Protein AF-A0A4P8GDU4-F1 (afdb_monomer)

pLDDT: mean 89.86, std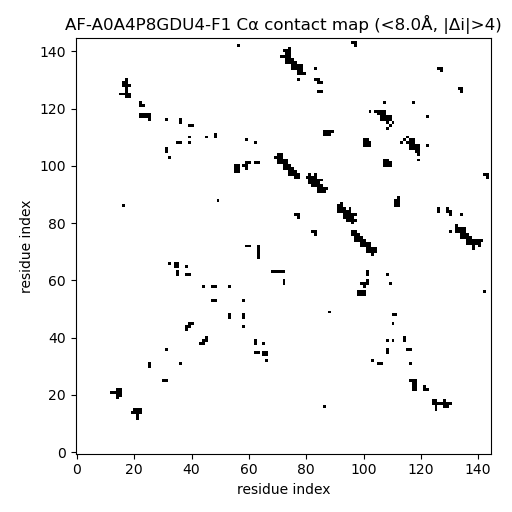 15.65, range [34.12, 98.62]

Solvent-accessible surface area (backbone atoms only — not comparable to full-atom values): 8447 Å² total; per-residue (Å²): 134,84,80,79,77,77,79,75,77,78,69,84,72,72,52,52,72,43,46,97,52,50,74,66,76,76,48,84,94,62,62,77,64,58,54,34,54,55,42,55,72,29,71,70,44,47,53,42,62,74,32,89,88,50,54,49,58,56,55,19,52,52,41,30,53,50,45,72,64,51,57,46,57,36,28,39,31,32,71,50,86,42,58,24,44,46,61,42,78,92,37,80,44,67,55,31,64,60,51,34,34,19,28,71,82,57,35,32,55,43,68,42,68,34,95,58,64,33,44,37,71,52,51,53,44,26,50,43,46,51,26,80,89,39,65,48,77,40,70,79,72,75,75,92,128

Nearest PDB structures (foldseek):
  2w27-assembly1_A  TM=3.637E-01  e=8.210E-01  Bacillus subtilis
  6p8v-assembly1_H  TM=1.875E-01  e=5.560E-01  Escherichia coli

Mean predicted align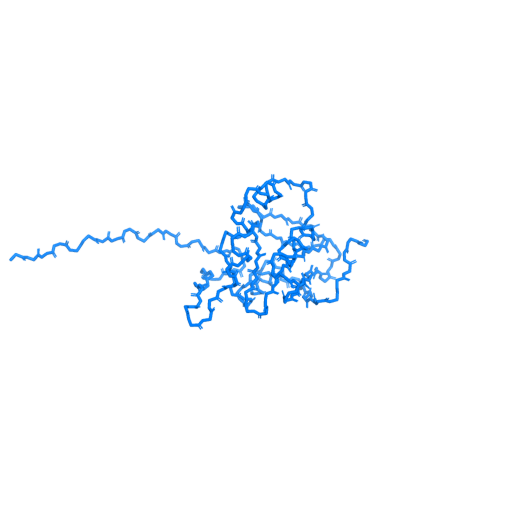ed error: 6.08 Å

Secondary structure (DSSP, 8-state):
----------------TT-SSPPPPPPTTS---HHHHHHHHSHHHHHHHT-TTS-HHHHHHHHHHHTTT-SEEEEEEESSTT-EEEEETTEEEEEES-EEEEE-SSEEE-TTT-SSPEEHHHHHHHHHHH-TT-EEEESS-----

Radius of gyration: 16.72 Å; Cα contacts (8 Å, |Δi|>4): 238; chains: 1; bounding box: 55×40×40 Å

Foldseek 3Di:
DDDDDDDDDPDPADAFALGPDHFDDADPVDHDDPLLLVVLVDPVVVVLLPDPPRALVVSQVVSCVSVVVAFAKKKKAAPDAQAFWDQFQNDIDGRHRMHIFTDNPQWTDRSRRDSDTGGPVVVVSSRCSRHVSDMDMGRPDDPDD

Organism: Pseudomonas aeruginosa (NCBI:txid287)

Sequence (145 aa):
AKGTATAGKVADEFIPPGMERPFRPVNPEFPPNKAVVDAMESPRIKGMTACDGTDCSEIASKLLAAAGGKGKVIEVRPTQRSNLNLYENGNEVPGQAYHQVYTDGRYVYDPRLSSQPIPKGDWEQHIKGMNPDGVTISDKLQGLR

Structure (mmCIF, N/CA/C/O backbone):
data_AF-A0A4P8GDU4-F1
#
_entry.id   AF-A0A4P8GDU4-F1
#
loop_
_atom_site.group_PDB
_atom_site.id
_atom_site.type_symbol
_atom_site.label_atom_id
_atom_site.label_alt_id
_atom_site.label_comp_id
_atom_site.label_asym_id
_atom_site.label_entity_id
_atom_site.label_seq_id
_atom_site.pdbx_PDB_ins_code
_atom_site.Cartn_x
_atom_site.Cartn_y
_atom_site.Cartn_z
_atom_site.occupancy
_atom_site.B_iso_or_equiv
_atom_site.auth_seq_id
_atom_site.auth_comp_id
_atom_site.auth_asym_id
_atom_site.auth_atom_id
_atom_site.pdbx_PDB_model_num
ATOM 1 N N . ALA A 1 1 ? -39.183 25.406 -22.798 1.00 40.78 1 ALA A N 1
ATOM 2 C CA . ALA A 1 1 ? -37.751 25.760 -22.780 1.00 40.78 1 ALA A CA 1
ATOM 3 C C . ALA A 1 1 ? -36.974 24.548 -22.287 1.00 40.78 1 ALA A C 1
ATOM 5 O O . ALA A 1 1 ? -37.309 24.022 -21.233 1.00 40.78 1 ALA A O 1
ATOM 6 N N . LYS A 1 2 ? -36.045 24.030 -23.098 1.00 36.16 2 LYS A N 1
ATOM 7 C CA . LYS A 1 2 ? -35.218 22.870 -22.746 1.00 36.16 2 LYS A CA 1
ATOM 8 C C . LYS A 1 2 ? -34.181 23.312 -21.712 1.00 36.16 2 LYS A C 1
ATOM 10 O O . LYS A 1 2 ? -33.435 24.248 -21.978 1.00 36.16 2 LYS A O 1
ATOM 15 N N . GLY A 1 3 ? -34.174 22.656 -20.554 1.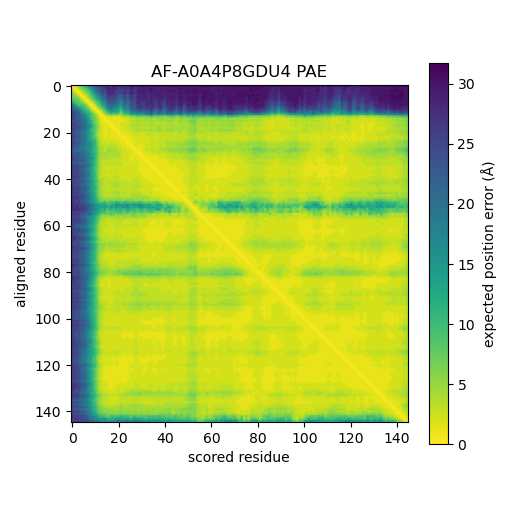00 34.12 3 GLY A N 1
ATOM 16 C CA . GLY A 1 3 ? -33.124 22.807 -19.555 1.00 34.12 3 GLY A CA 1
ATOM 17 C C . GLY A 1 3 ? -31.808 22.308 -20.136 1.00 34.12 3 GLY A C 1
ATOM 18 O O . GLY A 1 3 ? -31.697 21.155 -20.548 1.00 34.12 3 GLY A O 1
ATOM 19 N N . THR A 1 4 ? -30.836 23.203 -20.225 1.00 37.84 4 THR A N 1
ATOM 20 C CA . THR A 1 4 ? -29.458 22.881 -20.571 1.00 37.84 4 THR A CA 1
ATOM 21 C C . THR A 1 4 ? -28.849 22.106 -19.411 1.00 37.84 4 THR A C 1
ATOM 23 O O . THR A 1 4 ? -28.551 22.680 -18.365 1.00 37.84 4 THR A O 1
ATOM 26 N N . ALA A 1 5 ? -28.690 20.797 -19.595 1.00 39.38 5 ALA A N 1
ATOM 27 C CA . ALA A 1 5 ? -27.801 19.997 -18.774 1.00 39.38 5 ALA A CA 1
ATOM 28 C C . ALA A 1 5 ? -26.375 20.509 -19.005 1.00 39.38 5 ALA A C 1
ATOM 30 O O . ALA A 1 5 ? -25.853 20.456 -20.120 1.00 39.38 5 ALA A O 1
ATOM 31 N N . THR A 1 6 ? -25.761 21.053 -17.961 1.00 40.75 6 THR A N 1
ATOM 32 C CA . THR A 1 6 ? -24.324 21.290 -17.923 1.00 40.75 6 THR A CA 1
ATOM 33 C C . THR A 1 6 ? -23.635 19.934 -17.988 1.00 40.75 6 THR A C 1
ATOM 35 O O . THR A 1 6 ? -23.734 19.124 -17.069 1.00 40.75 6 THR A O 1
ATOM 38 N N . ALA A 1 7 ? -22.963 19.679 -19.109 1.00 42.75 7 ALA A N 1
ATOM 39 C CA . ALA A 1 7 ? -22.027 18.580 -19.248 1.00 42.75 7 ALA A CA 1
ATOM 40 C C . ALA A 1 7 ? -20.946 18.747 -18.171 1.00 42.75 7 ALA A C 1
ATOM 42 O O . ALA A 1 7 ? -20.103 19.643 -18.247 1.00 42.75 7 ALA A O 1
ATOM 43 N N . GLY A 1 8 ? -21.027 17.917 -17.131 1.00 37.09 8 GLY A N 1
ATOM 44 C CA . GLY A 1 8 ? -19.960 17.763 -16.159 1.00 37.09 8 GLY A CA 1
ATOM 45 C C . GLY A 1 8 ? -18.712 17.312 -16.902 1.00 37.09 8 GLY A C 1
ATOM 46 O O . GLY A 1 8 ? -18.710 16.277 -17.562 1.00 37.09 8 GLY A O 1
ATOM 47 N N . LYS A 1 9 ? -17.677 18.142 -16.836 1.00 37.16 9 LYS A N 1
ATOM 48 C CA . LYS A 1 9 ? -16.330 17.862 -17.317 1.00 37.16 9 LYS A CA 1
ATOM 49 C C . LYS A 1 9 ? -15.877 16.557 -16.650 1.00 37.16 9 LYS A C 1
ATOM 51 O O . LYS A 1 9 ? -15.655 16.550 -15.442 1.00 37.16 9 LYS A O 1
ATOM 56 N N . VAL A 1 10 ? -15.824 15.458 -17.402 1.00 43.59 10 VAL A N 1
ATOM 57 C CA . VAL A 1 10 ? -15.214 14.207 -16.937 1.00 43.59 10 VAL A CA 1
ATOM 58 C C . 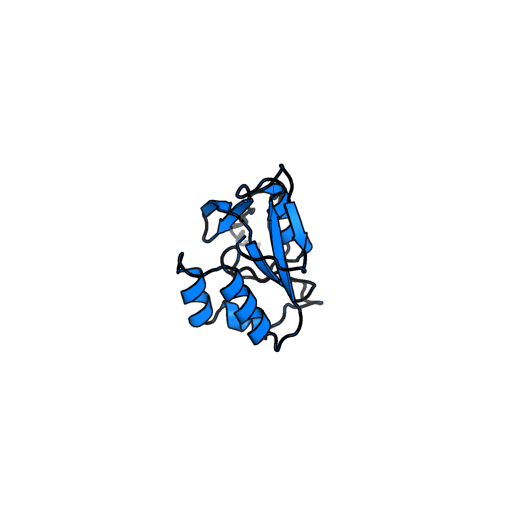VAL A 1 10 ? -13.748 14.559 -16.710 1.00 43.59 10 VAL A C 1
ATOM 60 O O . VAL A 1 10 ? -13.030 14.845 -17.664 1.00 43.59 10 VAL A O 1
ATOM 63 N N . ALA A 1 11 ? -13.344 14.717 -15.451 1.00 49.00 11 ALA A N 1
ATOM 64 C CA . ALA A 1 11 ? -11.931 14.779 -15.121 1.00 49.00 11 ALA A CA 1
ATOM 65 C C . ALA A 1 11 ? -11.331 13.454 -15.591 1.00 49.00 11 ALA A C 1
ATOM 67 O O . ALA A 1 11 ? -11.925 12.416 -15.303 1.00 49.00 11 ALA A O 1
ATOM 68 N N . ASP A 1 12 ? -10.229 13.498 -16.342 1.00 53.78 12 ASP A N 1
ATOM 69 C CA . ASP A 1 12 ? -9.512 12.291 -16.747 1.00 53.78 12 ASP A CA 1
ATOM 70 C C . ASP A 1 12 ? -9.283 11.434 -15.497 1.00 53.78 12 ASP A C 1
ATOM 72 O O . ASP A 1 12 ? -8.594 11.836 -14.556 1.00 53.78 12 ASP A O 1
ATOM 76 N N . GLU A 1 13 ? -9.981 10.304 -15.436 1.00 77.00 13 GLU A N 1
ATOM 77 C CA . GLU A 1 13 ? -9.979 9.432 -14.273 1.00 77.00 13 GLU A CA 1
ATOM 78 C C . GLU A 1 13 ? -8.589 8.794 -14.206 1.00 77.00 13 GLU A C 1
ATOM 80 O O . GLU A 1 13 ? -8.170 8.118 -15.145 1.00 77.00 13 GLU A O 1
ATOM 85 N N . PHE A 1 14 ? -7.829 9.073 -13.143 1.00 86.25 14 PHE A N 1
ATOM 86 C CA . PHE A 1 14 ? -6.465 8.566 -13.003 1.00 86.25 14 PHE A CA 1
ATOM 87 C C . PHE A 1 14 ? -6.462 7.034 -13.083 1.00 86.25 14 PHE A C 1
ATOM 89 O O . PHE A 1 14 ? -7.088 6.357 -12.264 1.00 86.25 14 PHE A O 1
ATOM 96 N N . ILE A 1 15 ? -5.740 6.495 -14.067 1.00 93.06 15 ILE A N 1
ATOM 97 C CA . ILE A 1 15 ? -5.495 5.061 -14.214 1.00 93.06 15 ILE A CA 1
ATOM 98 C C . ILE A 1 15 ? -4.125 4.769 -13.590 1.00 93.06 15 ILE A C 1
ATOM 100 O O . ILE A 1 15 ? -3.115 5.227 -14.127 1.00 93.06 15 ILE A O 1
ATOM 104 N N . PRO A 1 16 ? -4.063 4.031 -12.467 1.00 92.88 16 PRO A N 1
ATOM 105 C CA . PRO A 1 16 ? -2.796 3.671 -11.841 1.00 92.88 16 PRO A CA 1
ATOM 106 C C . PRO A 1 16 ? -1.910 2.856 -12.797 1.00 92.88 16 PRO A C 1
ATOM 108 O O . PRO A 1 16 ? -2.441 2.039 -13.555 1.00 92.88 16 PRO A O 1
ATOM 111 N N . PRO A 1 17 ? -0.573 2.996 -12.745 1.00 94.44 17 PRO A N 1
ATOM 112 C CA . PRO A 1 17 ? 0.326 2.158 -13.537 1.00 94.44 17 PRO A CA 1
ATOM 113 C C . PRO A 1 17 ? 0.042 0.663 -13.349 1.00 94.44 17 PRO A C 1
ATOM 115 O O . PRO A 1 17 ? -0.335 0.225 -12.266 1.00 94.44 17 PRO A O 1
ATOM 118 N N . GLY A 1 18 ? 0.184 -0.143 -14.401 1.00 93.75 18 GLY A N 1
ATOM 119 C CA . GLY A 1 18 ? -0.146 -1.573 -14.334 1.00 93.75 18 GLY A CA 1
ATOM 120 C C . GLY A 1 18 ? -1.649 -1.893 -14.302 1.00 93.75 18 GLY A C 1
ATOM 121 O O . GLY A 1 18 ? -2.012 -3.052 -14.108 1.00 93.75 18 GLY A O 1
ATOM 122 N N . MET A 1 19 ? -2.525 -0.903 -14.504 1.00 95.81 19 MET A N 1
ATOM 123 C CA . MET A 1 19 ? -3.974 -1.084 -14.637 1.00 95.81 19 MET A CA 1
ATOM 124 C C . MET A 1 19 ? -4.472 -0.615 -16.009 1.00 95.81 19 MET A C 1
ATOM 126 O O . MET A 1 19 ? -3.903 0.281 -16.621 1.00 95.81 19 MET A O 1
ATOM 130 N N . GLU A 1 20 ? -5.586 -1.189 -16.470 1.00 95.56 20 GLU A N 1
ATOM 131 C CA . GLU A 1 20 ? -6.298 -0.754 -17.689 1.00 95.56 20 GLU A CA 1
ATOM 132 C C . GLU A 1 20 ? -7.469 0.195 -17.386 1.00 95.56 20 GLU A C 1
ATOM 134 O O . GLU A 1 20 ? -8.068 0.783 -18.283 1.00 95.56 20 GLU A O 1
ATOM 139 N N . ARG A 1 21 ? -7.828 0.313 -16.105 1.00 95.19 21 ARG A N 1
ATOM 140 C CA . ARG A 1 21 ? -8.929 1.133 -15.600 1.00 95.19 21 ARG A CA 1
ATOM 141 C C . ARG A 1 21 ? -8.575 1.708 -14.225 1.00 95.19 21 ARG A C 1
ATOM 143 O O . ARG A 1 21 ? -7.713 1.147 -13.543 1.00 95.19 21 ARG A O 1
ATOM 150 N N . PRO A 1 22 ? -9.277 2.751 -13.770 1.00 95.50 22 PRO A N 1
ATOM 151 C CA . PRO A 1 22 ? -9.150 3.259 -12.410 1.00 95.50 22 PRO A CA 1
ATOM 152 C C . PRO A 1 22 ? -9.465 2.186 -11.361 1.00 95.50 22 PRO A C 1
ATOM 154 O O . PRO A 1 22 ? -10.142 1.180 -11.634 1.00 95.50 22 PRO A O 1
ATOM 157 N N . PHE A 1 23 ? -8.987 2.407 -10.135 1.00 95.50 23 PHE A N 1
ATOM 158 C CA . PHE A 1 23 ? -9.420 1.613 -8.990 1.00 95.50 23 PHE A CA 1
ATOM 159 C C . PHE A 1 23 ? -10.934 1.722 -8.822 1.00 95.50 23 PHE A C 1
ATOM 161 O O . PHE A 1 23 ? -11.507 2.804 -8.929 1.00 95.50 23 PHE A O 1
ATOM 168 N N . ARG A 1 24 ? -11.591 0.594 -8.539 1.00 95.56 24 ARG A N 1
ATOM 169 C CA . ARG A 1 24 ? -13.018 0.600 -8.217 1.00 95.56 24 ARG A CA 1
ATOM 170 C C . ARG A 1 24 ? -13.256 1.507 -7.007 1.00 95.56 24 ARG A C 1
ATOM 172 O O . ARG A 1 24 ? -12.472 1.450 -6.054 1.00 95.56 24 ARG A O 1
ATOM 179 N N . PRO A 1 25 ? -14.359 2.275 -7.000 1.00 93.12 25 PRO A N 1
ATOM 180 C CA . PRO A 1 25 ? -14.745 3.029 -5.821 1.00 93.12 25 PRO A CA 1
ATOM 181 C C . PRO A 1 25 ? -15.028 2.082 -4.648 1.00 93.12 25 PRO A C 1
ATOM 183 O O . PRO A 1 25 ? -15.313 0.892 -4.828 1.00 93.12 25 PRO A O 1
ATOM 186 N N . VAL A 1 26 ? -14.981 2.624 -3.432 1.00 93.00 26 VAL A N 1
ATOM 187 C CA . VAL A 1 26 ? -15.387 1.891 -2.227 1.00 93.00 26 VAL A CA 1
ATOM 188 C C . VAL A 1 26 ? -16.831 1.401 -2.352 1.00 93.00 26 VAL A C 1
ATOM 190 O O . VAL A 1 26 ? -17.697 2.111 -2.862 1.00 93.00 26 VAL A O 1
ATOM 193 N N . ASN A 1 27 ? -17.104 0.184 -1.881 1.00 92.38 27 ASN A N 1
ATOM 194 C CA . ASN A 1 27 ? -18.452 -0.375 -1.890 1.00 92.38 27 ASN A CA 1
ATOM 195 C C . ASN A 1 27 ? -19.251 0.165 -0.684 1.00 92.38 27 ASN A C 1
ATOM 197 O O . ASN A 1 27 ? -18.870 -0.133 0.451 1.00 92.38 27 ASN A O 1
ATOM 201 N N . PRO A 1 28 ? -20.365 0.898 -0.883 1.00 90.56 28 PRO A N 1
ATOM 202 C CA . PRO A 1 28 ? -21.172 1.428 0.219 1.00 90.56 28 PRO A CA 1
ATOM 203 C C . PRO A 1 28 ? -21.783 0.356 1.134 1.00 90.56 28 PRO A C 1
ATOM 205 O O . PRO A 1 28 ? -21.972 0.612 2.320 1.00 90.56 28 PRO A O 1
ATOM 208 N N . GLU A 1 29 ? -22.068 -0.842 0.616 1.00 94.38 29 GLU A N 1
ATOM 209 C CA . GLU A 1 29 ? -22.605 -1.967 1.402 1.00 94.38 29 GLU A CA 1
ATOM 210 C C . GLU A 1 29 ? -21.532 -2.641 2.269 1.00 94.38 29 GLU A C 1
ATOM 212 O O . GLU A 1 29 ? -21.833 -3.301 3.263 1.00 94.38 29 GLU A O 1
ATOM 217 N N . PHE A 1 30 ? -20.261 -2.450 1.911 1.00 93.19 30 PHE A N 1
ATOM 218 C CA . PHE A 1 30 ? -19.106 -2.957 2.644 1.00 93.19 30 PHE A CA 1
ATOM 219 C C . PHE A 1 30 ? -18.102 -1.819 2.836 1.00 93.19 30 PHE A C 1
ATOM 221 O O . PHE A 1 30 ? -17.050 -1.818 2.186 1.00 93.19 30 PHE A O 1
ATOM 228 N N . PRO A 1 31 ? -18.423 -0.832 3.691 1.00 95.12 31 PRO A N 1
ATOM 229 C CA . PRO A 1 31 ? -17.611 0.365 3.828 1.00 95.12 31 PRO A CA 1
ATOM 230 C C . PRO A 1 31 ? -16.228 0.041 4.418 1.00 95.12 31 PRO A C 1
ATOM 232 O O . PRO A 1 31 ? -16.083 -0.936 5.164 1.00 95.12 31 PRO A O 1
ATOM 235 N N . PRO A 1 32 ? -15.204 0.859 4.113 1.00 96.38 32 PRO A N 1
ATOM 236 C CA . PRO A 1 32 ? -13.888 0.722 4.720 1.00 96.38 32 PRO A CA 1
ATOM 237 C C . PRO A 1 32 ? -13.927 1.000 6.229 1.00 96.38 32 PRO A C 1
ATOM 239 O O . PRO A 1 32 ? -14.824 1.666 6.754 1.00 96.38 32 PRO A O 1
ATOM 242 N N . ASN A 1 33 ? -12.913 0.517 6.942 1.00 96.94 33 ASN A N 1
ATOM 243 C CA . ASN A 1 33 ? -12.723 0.780 8.359 1.00 96.94 33 ASN A CA 1
ATOM 244 C C . ASN A 1 33 ? -12.464 2.274 8.599 1.00 96.94 33 ASN A C 1
ATOM 246 O O . ASN A 1 33 ? -11.365 2.780 8.362 1.00 96.94 33 ASN A O 1
ATOM 250 N N . LYS A 1 34 ? -13.477 2.962 9.134 1.00 96.69 34 LYS A N 1
ATOM 251 C CA . LYS A 1 34 ? -13.438 4.403 9.391 1.00 96.69 34 LYS A CA 1
ATOM 252 C C . LYS A 1 34 ? -12.252 4.842 10.253 1.00 96.69 34 LYS A C 1
ATOM 254 O O . LYS A 1 34 ? -11.642 5.853 9.936 1.00 96.69 34 LYS A O 1
ATOM 259 N N . ALA A 1 35 ? -11.889 4.091 11.293 1.00 97.62 35 ALA A N 1
ATOM 260 C CA . ALA A 1 35 ? -10.770 4.469 12.160 1.00 97.62 35 ALA A CA 1
ATOM 261 C C . ALA A 1 35 ? -9.432 4.495 11.400 1.00 97.62 35 ALA A C 1
ATOM 263 O O . ALA A 1 35 ? -8.569 5.321 11.680 1.00 97.62 35 ALA A O 1
ATOM 264 N N . VAL A 1 36 ? -9.275 3.614 10.408 1.00 97.62 36 VAL A N 1
ATOM 265 C CA . VAL A 1 36 ? -8.074 3.553 9.567 1.00 97.62 36 VAL A CA 1
ATOM 266 C C . VAL A 1 36 ? -8.083 4.667 8.524 1.00 97.62 36 VAL A C 1
ATOM 268 O O . VAL A 1 36 ? -7.051 5.296 8.311 1.00 97.62 36 VAL A O 1
ATOM 271 N N . VAL A 1 37 ? -9.244 4.961 7.929 1.00 97.50 37 VAL A N 1
ATOM 272 C CA . VAL A 1 37 ? -9.413 6.117 7.030 1.00 97.50 37 VAL A CA 1
ATOM 273 C C . VAL A 1 37 ? -9.081 7.420 7.760 1.00 97.50 37 VAL A C 1
ATOM 275 O O . VAL A 1 37 ? -8.263 8.203 7.288 1.00 97.50 37 VAL A O 1
ATOM 278 N N . ASP A 1 38 ? -9.639 7.619 8.954 1.00 97.62 38 ASP A N 1
ATOM 279 C CA . ASP A 1 38 ? -9.362 8.799 9.778 1.00 97.62 38 ASP A CA 1
ATOM 280 C C . ASP A 1 38 ? -7.868 8.874 10.158 1.00 97.62 38 ASP A C 1
ATOM 282 O O . ASP A 1 38 ? -7.283 9.957 10.206 1.00 97.62 38 ASP A O 1
ATOM 286 N N . ALA A 1 39 ? -7.218 7.725 10.382 1.00 97.31 39 ALA A N 1
ATOM 287 C CA . ALA A 1 39 ? -5.783 7.668 10.635 1.00 97.31 39 ALA A CA 1
ATOM 288 C C . ALA A 1 39 ? -4.949 8.064 9.408 1.00 97.31 39 ALA A C 1
ATOM 290 O O . ALA A 1 39 ? -4.011 8.843 9.580 1.00 97.31 39 ALA A O 1
ATOM 291 N N . MET A 1 40 ? -5.281 7.595 8.198 1.00 96.75 40 MET A N 1
ATOM 292 C CA . MET A 1 40 ? -4.616 8.019 6.950 1.00 96.75 40 MET A CA 1
ATOM 293 C C . MET A 1 40 ? -4.690 9.535 6.757 1.00 96.75 40 MET A C 1
ATOM 295 O O . MET A 1 40 ? -3.709 10.162 6.362 1.00 96.75 40 MET A O 1
ATOM 299 N N . GLU A 1 41 ? -5.825 10.134 7.116 1.00 95.75 41 GLU A N 1
ATOM 300 C CA . GLU A 1 41 ? -6.038 11.576 7.004 1.00 95.75 41 GLU A CA 1
ATOM 301 C C . GLU A 1 41 ? -5.359 12.397 8.109 1.00 95.75 41 GLU A C 1
ATOM 303 O O . GLU A 1 41 ? -5.224 13.621 7.979 1.00 95.75 41 GLU A O 1
ATOM 308 N N . SER A 1 42 ? -4.910 11.742 9.184 1.00 96.38 42 SER A N 1
ATOM 309 C CA . SER A 1 42 ? -4.289 12.410 10.323 1.00 96.38 42 SER A CA 1
ATOM 310 C C . SER A 1 42 ? -2.970 13.097 9.935 1.00 96.38 42 SER A C 1
ATOM 312 O O . SER A 1 42 ? -2.189 12.548 9.150 1.00 96.38 42 SER A O 1
ATOM 314 N N . PRO A 1 43 ? -2.634 14.250 10.551 1.00 95.19 43 PRO A N 1
ATOM 315 C CA . PRO A 1 43 ? -1.352 14.923 10.317 1.00 95.19 43 PRO A CA 1
ATOM 316 C C . PRO A 1 43 ? -0.145 14.014 10.561 1.00 95.19 43 PRO A C 1
ATOM 318 O O . PRO A 1 43 ? 0.888 14.148 9.912 1.00 95.19 43 PRO A O 1
ATOM 321 N N . ARG A 1 44 ? -0.289 13.057 11.484 1.00 94.00 44 ARG A N 1
ATOM 322 C CA . ARG A 1 44 ? 0.756 12.101 11.829 1.00 94.00 44 ARG A CA 1
ATOM 323 C C . ARG A 1 44 ? 1.072 11.154 10.671 1.00 94.00 44 ARG A C 1
ATOM 325 O O . ARG A 1 44 ? 2.243 10.995 10.351 1.00 94.00 44 ARG A O 1
ATOM 332 N N . ILE A 1 45 ? 0.063 10.535 10.051 1.00 94.69 45 ILE A N 1
ATOM 333 C CA . ILE A 1 45 ? 0.296 9.639 8.906 1.00 94.69 45 ILE A CA 1
ATOM 334 C C . ILE A 1 45 ? 0.680 10.440 7.661 1.00 94.69 45 ILE A C 1
ATOM 336 O O . ILE A 1 45 ? 1.621 10.051 6.982 1.00 94.69 45 ILE A O 1
ATOM 340 N N . LYS A 1 46 ? 0.067 11.605 7.421 1.00 93.81 46 LYS A N 1
ATOM 341 C CA . LYS A 1 46 ? 0.467 12.491 6.312 1.00 93.81 46 LYS A CA 1
ATOM 342 C C . LYS A 1 46 ? 1.921 12.965 6.410 1.00 93.81 46 LYS A C 1
ATOM 344 O O . LYS A 1 46 ? 2.619 13.052 5.406 1.00 93.81 46 LYS A O 1
ATOM 349 N N . GLY A 1 47 ? 2.404 13.246 7.622 1.00 91.88 47 GLY A N 1
ATOM 350 C CA . GLY A 1 47 ? 3.815 13.570 7.849 1.00 91.88 47 GLY A CA 1
ATOM 351 C C . GLY A 1 47 ? 4.747 12.390 7.551 1.00 91.88 47 GLY A C 1
ATOM 352 O O . GLY A 1 47 ? 5.824 12.583 6.999 1.00 91.88 47 GLY A O 1
ATOM 353 N N . MET A 1 48 ? 4.313 11.166 7.867 1.00 91.62 48 MET A N 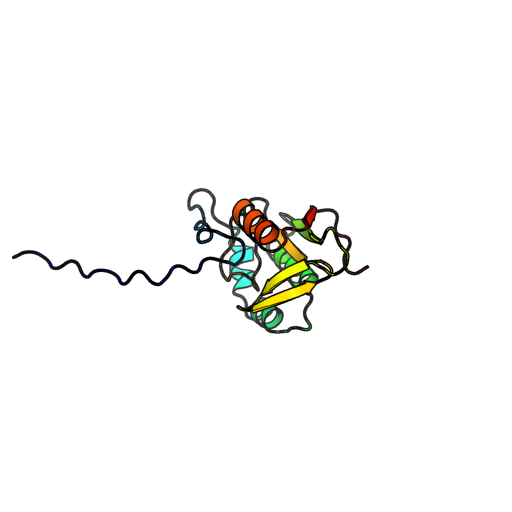1
ATOM 354 C CA . MET A 1 48 ? 5.046 9.932 7.561 1.00 91.62 48 MET A CA 1
ATOM 355 C C . MET A 1 48 ? 5.084 9.634 6.053 1.00 91.62 48 MET A C 1
ATOM 357 O O . MET A 1 48 ? 6.116 9.226 5.529 1.00 91.62 48 MET A O 1
ATOM 361 N N . THR A 1 49 ? 3.986 9.860 5.330 1.00 89.69 49 THR A N 1
ATOM 362 C CA . THR A 1 49 ? 3.913 9.592 3.882 1.00 89.69 49 THR A CA 1
ATOM 363 C C . THR A 1 49 ? 4.763 10.555 3.064 1.00 89.69 49 THR A C 1
ATOM 365 O O . THR A 1 49 ? 5.286 10.148 2.032 1.00 89.69 49 THR A O 1
ATOM 368 N N . ALA A 1 50 ? 4.924 11.793 3.541 1.00 85.56 50 ALA A N 1
ATOM 369 C CA . ALA A 1 50 ? 5.775 12.817 2.935 1.00 85.56 50 ALA A CA 1
ATOM 370 C C . ALA A 1 50 ? 7.271 12.667 3.274 1.00 85.56 50 ALA A C 1
ATOM 372 O O . ALA A 1 50 ? 8.096 13.386 2.718 1.00 85.56 50 ALA A O 1
ATOM 373 N N . CYS A 1 51 ? 7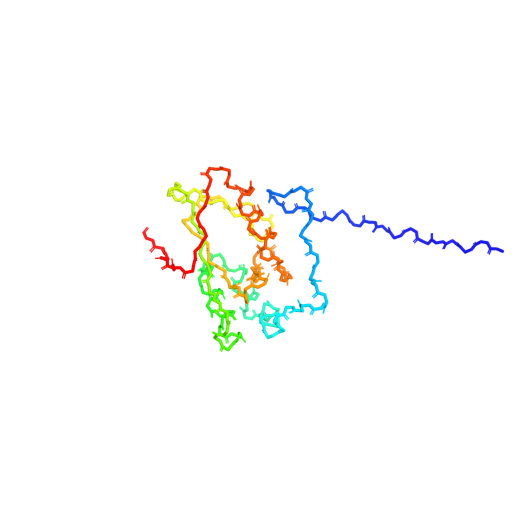.627 11.783 4.210 1.00 79.31 51 CYS A N 1
ATOM 374 C CA . CYS A 1 51 ? 9.006 11.548 4.618 1.00 79.31 51 CYS A CA 1
ATOM 375 C C . CYS A 1 51 ? 9.553 10.288 3.939 1.00 79.31 51 CYS A C 1
ATOM 377 O O . CYS A 1 51 ? 9.162 9.174 4.300 1.00 79.31 51 CYS A O 1
ATOM 379 N N . ASP A 1 52 ? 10.512 10.457 3.026 1.00 71.75 52 ASP A N 1
ATOM 380 C CA . ASP A 1 52 ? 11.181 9.345 2.330 1.00 71.75 52 ASP A CA 1
ATOM 381 C C . ASP A 1 52 ? 11.934 8.413 3.295 1.00 71.75 52 ASP A C 1
ATOM 383 O O . ASP A 1 52 ? 12.122 7.233 3.017 1.00 71.75 52 ASP A O 1
ATOM 387 N N . GLY A 1 53 ? 12.332 8.924 4.467 1.00 71.94 53 GLY A N 1
ATOM 388 C CA . GLY A 1 53 ? 12.985 8.137 5.516 1.00 71.94 53 GLY A CA 1
ATOM 389 C C . GLY A 1 53 ? 12.037 7.263 6.342 1.00 71.94 53 GLY A C 1
ATOM 390 O O . GLY A 1 53 ? 12.508 6.480 7.162 1.00 71.94 53 GLY A O 1
ATOM 391 N N . THR A 1 54 ? 10.716 7.398 6.175 1.00 77.88 54 THR A N 1
ATOM 392 C CA . THR A 1 54 ? 9.755 6.534 6.873 1.00 77.88 54 THR A CA 1
ATOM 393 C C . THR A 1 54 ? 9.568 5.230 6.108 1.00 77.88 54 THR A C 1
ATOM 395 O O . THR A 1 54 ? 9.253 5.243 4.919 1.00 77.88 54 THR A O 1
ATOM 398 N N . ASP A 1 55 ? 9.700 4.096 6.788 1.00 84.19 55 ASP A N 1
ATOM 399 C CA . ASP A 1 55 ? 9.456 2.797 6.163 1.00 84.19 55 ASP A CA 1
ATOM 400 C C . ASP A 1 55 ? 7.945 2.525 6.017 1.00 84.19 55 ASP A C 1
ATOM 402 O O . ASP A 1 55 ? 7.136 2.829 6.902 1.00 84.19 55 ASP A O 1
ATOM 406 N N . CYS A 1 56 ? 7.561 1.901 4.904 1.00 88.31 56 CYS A N 1
ATOM 407 C CA . CYS A 1 56 ? 6.211 1.401 4.651 1.00 88.31 56 CYS A CA 1
ATOM 408 C C . CYS A 1 56 ? 5.705 0.503 5.798 1.00 88.31 56 CYS A C 1
ATOM 410 O O . CYS A 1 56 ? 4.540 0.591 6.199 1.00 88.31 56 CYS A O 1
ATOM 412 N N . SER A 1 57 ? 6.607 -0.278 6.407 1.00 89.81 57 SER A N 1
ATOM 413 C CA . SER A 1 57 ? 6.321 -1.133 7.565 1.00 89.81 57 SER A CA 1
ATOM 414 C C . SER A 1 57 ? 5.838 -0.346 8.788 1.00 89.81 57 SER A C 1
ATOM 416 O O . SER A 1 57 ? 4.931 -0.788 9.507 1.00 89.81 57 SER A O 1
ATOM 418 N N . GLU A 1 58 ? 6.382 0.854 9.013 1.00 92.88 58 GLU A N 1
ATOM 419 C CA . GLU A 1 58 ? 5.977 1.716 10.118 1.00 92.88 58 GLU A CA 1
ATOM 420 C C . GLU A 1 58 ? 4.578 2.275 9.888 1.00 92.88 58 GLU A C 1
ATOM 422 O O . GLU A 1 58 ? 3.742 2.226 10.793 1.00 92.88 58 GLU A O 1
ATOM 427 N N . ILE A 1 59 ? 4.294 2.768 8.678 1.00 94.62 59 ILE A N 1
ATOM 428 C CA . ILE A 1 59 ? 2.961 3.264 8.311 1.00 94.62 59 ILE A CA 1
ATOM 429 C C . ILE A 1 59 ? 1.934 2.140 8.482 1.00 94.62 59 ILE A C 1
ATOM 431 O O . ILE A 1 59 ? 0.949 2.317 9.205 1.00 94.62 59 ILE A O 1
ATOM 435 N N . ALA A 1 60 ? 2.197 0.960 7.913 1.00 96.56 60 ALA A N 1
ATOM 436 C CA . ALA A 1 60 ? 1.318 -0.202 8.012 1.00 96.56 60 ALA A CA 1
ATOM 437 C C . ALA A 1 60 ? 1.050 -0.607 9.473 1.00 96.56 60 ALA A C 1
ATOM 439 O O . ALA A 1 60 ? -0.097 -0.848 9.859 1.00 96.56 60 ALA A O 1
ATOM 440 N N . SER A 1 61 ? 2.083 -0.595 10.319 1.00 96.00 61 SER A N 1
ATOM 441 C CA . SER A 1 61 ? 1.955 -0.893 11.750 1.00 96.00 61 SER A CA 1
ATOM 442 C C . SER A 1 61 ? 1.090 0.132 12.492 1.00 96.00 61 SER A C 1
ATOM 444 O O . SER A 1 61 ? 0.303 -0.230 13.370 1.00 96.00 61 SER A O 1
ATOM 446 N N . LYS A 1 62 ? 1.187 1.423 12.145 1.00 97.06 62 LYS A N 1
ATOM 447 C CA . LYS A 1 62 ? 0.350 2.472 12.754 1.00 97.06 62 LYS A CA 1
ATOM 448 C C . LYS A 1 62 ? -1.105 2.384 12.301 1.00 97.06 62 LYS A C 1
ATOM 450 O O . LYS A 1 62 ? -1.993 2.617 13.120 1.00 97.06 62 LYS A O 1
ATOM 455 N N . LEU A 1 63 ? -1.354 1.998 11.052 1.00 97.88 63 LEU A N 1
ATOM 456 C CA . LEU A 1 63 ? -2.707 1.746 10.552 1.00 97.88 63 LEU A CA 1
ATOM 457 C C . LEU A 1 63 ? -3.338 0.511 11.217 1.00 97.88 63 LEU A C 1
ATOM 459 O O . LEU A 1 63 ? -4.494 0.571 11.632 1.00 97.88 63 LEU A O 1
ATOM 463 N N . LEU A 1 64 ?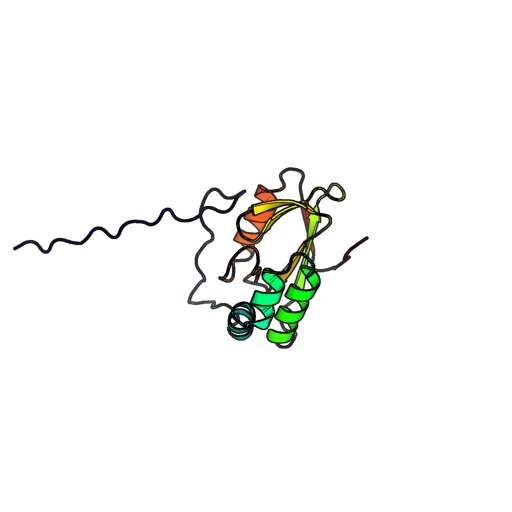 -2.569 -0.562 11.437 1.00 98.00 64 LEU A N 1
ATOM 464 C CA . LEU A 1 64 ? -3.024 -1.721 12.216 1.00 98.00 64 LEU A CA 1
ATOM 465 C C . LEU A 1 64 ? -3.387 -1.338 13.661 1.00 98.00 64 LEU A C 1
ATOM 467 O O . LEU A 1 64 ? -4.406 -1.784 14.192 1.00 98.00 64 LEU A O 1
ATOM 471 N N . ALA A 1 65 ? -2.582 -0.484 14.300 1.00 97.69 65 ALA A N 1
ATOM 472 C CA . ALA A 1 65 ? -2.887 0.023 15.636 1.00 97.69 65 ALA A CA 1
ATOM 473 C C . ALA A 1 65 ? -4.180 0.859 15.651 1.00 97.69 65 ALA A C 1
ATOM 475 O O . ALA A 1 65 ? -5.008 0.681 16.544 1.00 97.69 65 ALA A O 1
ATOM 476 N N . ALA A 1 66 ? -4.401 1.709 14.641 1.00 97.44 66 ALA A N 1
ATOM 477 C CA . ALA A 1 66 ? -5.642 2.475 14.489 1.00 97.44 66 ALA A CA 1
ATOM 478 C C . ALA A 1 66 ? -6.874 1.574 14.290 1.00 97.44 66 ALA A C 1
ATOM 480 O O . ALA A 1 66 ? -7.962 1.892 14.766 1.00 97.44 66 ALA A O 1
ATOM 481 N N . ALA A 1 67 ? -6.701 0.410 13.660 1.00 97.31 67 ALA A N 1
ATOM 482 C CA . ALA A 1 67 ? -7.739 -0.612 13.540 1.00 97.31 67 ALA A CA 1
ATOM 483 C C . ALA A 1 67 ? -8.021 -1.378 14.851 1.00 97.31 67 ALA A C 1
ATOM 485 O O . ALA A 1 67 ? -8.838 -2.304 14.861 1.00 97.31 67 ALA A O 1
ATOM 486 N N . GLY A 1 68 ? -7.334 -1.047 15.951 1.00 96.81 68 GLY A N 1
ATOM 487 C CA . GLY A 1 68 ? -7.416 -1.782 17.212 1.00 96.81 68 GLY A CA 1
ATOM 488 C C . GLY A 1 68 ? -6.859 -3.203 17.100 1.00 96.81 68 GLY A C 1
ATOM 489 O O . GLY A 1 68 ? -7.385 -4.115 17.732 1.00 96.81 68 GLY A O 1
ATOM 490 N N . GLY A 1 69 ? -5.855 -3.412 16.239 1.00 95.81 69 GLY A N 1
ATOM 491 C CA . GLY A 1 69 ? -5.245 -4.722 15.991 1.00 95.81 69 GLY A CA 1
ATOM 492 C C . GLY A 1 69 ? -6.081 -5.669 15.124 1.00 95.81 69 GLY A C 1
ATOM 493 O O . GLY A 1 69 ? -5.693 -6.817 14.932 1.00 95.81 69 GLY A O 1
ATOM 494 N N . LYS A 1 70 ? -7.225 -5.219 14.592 1.00 96.62 70 LYS A N 1
ATOM 495 C CA . LYS A 1 70 ? -8.039 -5.998 13.649 1.00 96.62 70 LYS A CA 1
ATOM 496 C C . LYS A 1 70 ? -7.473 -5.869 12.237 1.00 96.62 70 LYS A C 1
ATOM 498 O O . LYS A 1 70 ? -7.025 -4.796 11.860 1.00 96.62 70 LYS A O 1
ATOM 503 N N . GLY A 1 71 ? -7.554 -6.937 11.447 1.00 96.75 71 GLY A N 1
ATOM 504 C CA . GLY A 1 71 ? -6.922 -6.994 10.126 1.00 96.75 71 GLY A CA 1
ATOM 505 C C . GLY A 1 71 ? -5.487 -7.505 10.220 1.00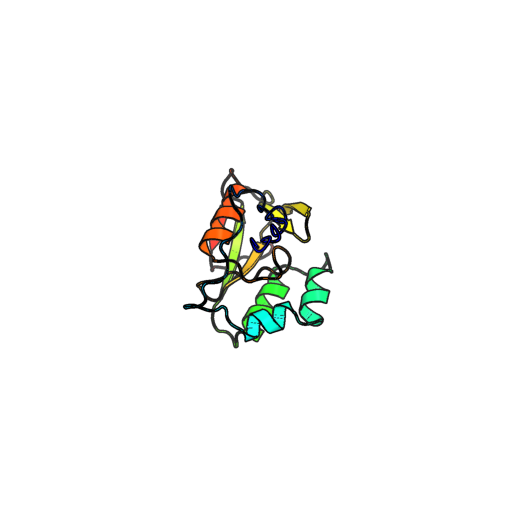 96.75 71 GLY A C 1
ATOM 506 O O . GLY A 1 71 ? -5.158 -8.260 11.134 1.00 96.75 71 GLY A O 1
ATOM 507 N N . LYS A 1 72 ? -4.644 -7.146 9.251 1.00 97.81 72 LYS A N 1
ATOM 508 C CA . LYS A 1 72 ? -3.239 -7.568 9.209 1.00 97.81 72 LYS A CA 1
ATOM 509 C C . LYS A 1 72 ? -2.397 -6.682 8.304 1.00 97.81 72 LYS A C 1
ATOM 511 O O . LYS A 1 72 ? -2.919 -6.003 7.424 1.00 97.81 72 LYS A O 1
ATOM 516 N N . VAL A 1 73 ? -1.087 -6.729 8.511 1.00 98.31 73 VAL A N 1
ATOM 517 C CA . VAL A 1 73 ? -0.113 -6.236 7.535 1.00 98.31 73 VAL A CA 1
ATOM 518 C C . VAL A 1 73 ? 0.160 -7.357 6.536 1.00 98.31 73 VAL A C 1
ATOM 520 O O . VAL A 1 73 ? 0.278 -8.521 6.920 1.00 98.31 73 VAL A O 1
ATOM 523 N N . ILE A 1 74 ? 0.224 -7.007 5.258 1.00 98.31 74 ILE A N 1
ATOM 524 C CA . ILE A 1 74 ? 0.707 -7.882 4.192 1.00 98.31 74 ILE A CA 1
ATOM 525 C C . ILE A 1 74 ? 1.976 -7.282 3.600 1.00 98.31 74 ILE A C 1
ATOM 527 O O . ILE A 1 74 ? 2.153 -6.067 3.583 1.00 98.31 74 ILE A O 1
ATOM 531 N N . GLU A 1 75 ? 2.847 -8.151 3.115 1.00 97.94 75 GLU A N 1
ATOM 532 C CA . GLU A 1 75 ? 4.104 -7.810 2.473 1.00 97.94 75 GLU A CA 1
ATOM 533 C C . GLU A 1 75 ? 4.079 -8.305 1.030 1.00 97.94 75 GLU A C 1
ATOM 535 O O . GLU A 1 75 ? 3.757 -9.470 0.772 1.00 97.94 75 GLU A O 1
ATOM 540 N N . VAL A 1 76 ? 4.440 -7.427 0.098 1.00 97.31 76 VAL A N 1
ATOM 541 C CA . VAL A 1 76 ? 4.776 -7.808 -1.269 1.00 97.31 76 VAL A CA 1
ATOM 542 C C . VAL A 1 76 ? 6.288 -7.862 -1.436 1.00 97.31 76 VAL A C 1
ATOM 544 O O . VAL A 1 76 ? 7.020 -6.989 -0.968 1.00 97.31 76 VAL A O 1
ATOM 547 N N . ARG A 1 77 ? 6.750 -8.901 -2.127 1.00 96.31 77 ARG A N 1
ATOM 548 C CA . ARG A 1 77 ? 8.140 -9.070 -2.540 1.00 96.31 77 ARG A CA 1
ATOM 549 C C . ARG A 1 77 ? 8.247 -9.379 -4.023 1.00 96.31 77 ARG A C 1
ATOM 551 O O . ARG A 1 77 ? 7.437 -10.164 -4.517 1.00 96.31 77 ARG A O 1
ATOM 558 N N . PRO A 1 78 ? 9.273 -8.855 -4.702 1.00 96.62 78 PRO A N 1
ATOM 559 C CA . PRO A 1 78 ? 9.595 -9.274 -6.055 1.00 96.62 78 PRO A CA 1
ATOM 560 C C . PRO A 1 78 ? 10.166 -10.699 -6.041 1.00 96.62 78 PRO A C 1
ATOM 562 O O . PRO A 1 78 ? 10.788 -11.125 -5.064 1.00 96.62 78 PRO A O 1
ATOM 565 N N . THR A 1 79 ? 9.960 -11.450 -7.122 1.00 94.69 79 THR A N 1
ATOM 566 C CA . THR A 1 79 ? 10.595 -12.770 -7.315 1.00 94.69 79 THR A CA 1
ATOM 567 C C . THR A 1 79 ? 12.119 -12.652 -7.425 1.00 94.69 79 THR A C 1
ATOM 569 O O . THR A 1 79 ? 12.845 -13.525 -6.950 1.00 94.69 79 THR A O 1
ATOM 572 N N . GLN A 1 80 ? 12.603 -11.547 -7.999 1.00 92.88 80 GLN A N 1
ATOM 573 C CA . GLN A 1 80 ? 14.016 -11.181 -8.090 1.00 92.88 80 GLN A CA 1
ATOM 574 C C . GLN A 1 80 ? 14.359 -10.139 -7.019 1.00 92.88 80 GLN A C 1
ATOM 576 O O . GLN A 1 80 ? 13.656 -9.142 -6.875 1.00 92.88 80 GLN A O 1
ATOM 581 N N . ARG A 1 81 ? 15.434 -10.355 -6.250 1.00 89.81 81 ARG A N 1
ATOM 582 C CA . ARG A 1 81 ? 15.791 -9.483 -5.116 1.00 89.81 81 ARG A CA 1
ATOM 583 C C . ARG A 1 81 ? 15.956 -8.027 -5.566 1.00 89.81 81 ARG A C 1
ATOM 585 O O . ARG A 1 81 ? 16.671 -7.765 -6.525 1.00 89.81 81 ARG A O 1
ATOM 592 N N . SER A 1 82 ? 15.347 -7.106 -4.816 1.00 89.12 82 SER A N 1
ATOM 593 C CA . SER A 1 82 ? 15.431 -5.657 -5.054 1.00 89.12 82 SER A CA 1
ATOM 594 C C . SER A 1 82 ? 14.976 -5.227 -6.453 1.00 89.12 82 SER A C 1
ATOM 596 O O . SER A 1 82 ? 15.538 -4.303 -7.025 1.00 89.12 82 SER A O 1
ATOM 598 N N . ASN A 1 83 ? 13.972 -5.911 -7.008 1.00 94.31 83 ASN A N 1
ATOM 599 C CA . ASN A 1 83 ? 13.374 -5.599 -8.308 1.00 94.31 83 ASN A CA 1
ATOM 600 C C . ASN A 1 83 ? 11.858 -5.350 -8.195 1.00 94.31 83 ASN A C 1
ATOM 602 O O . ASN A 1 83 ? 11.087 -5.778 -9.048 1.00 94.31 83 ASN A O 1
ATOM 606 N N . LEU A 1 84 ? 11.407 -4.751 -7.089 1.00 96.50 84 LEU A N 1
ATOM 607 C CA . LEU A 1 84 ? 10.010 -4.355 -6.925 1.00 96.50 84 LEU A CA 1
ATOM 608 C C . LEU A 1 84 ? 9.828 -2.917 -7.397 1.00 96.50 84 LEU A C 1
ATOM 610 O O . LEU A 1 84 ? 10.492 -2.010 -6.897 1.00 96.50 84 LEU A O 1
ATOM 614 N N . ASN A 1 85 ? 8.897 -2.724 -8.317 1.00 97.19 85 ASN A N 1
ATOM 615 C CA . ASN A 1 85 ? 8.439 -1.422 -8.768 1.00 97.19 85 ASN A CA 1
ATOM 616 C C . ASN A 1 85 ? 7.157 -1.058 -8.022 1.00 97.19 85 ASN A C 1
ATOM 618 O O . ASN A 1 85 ? 6.207 -1.847 -7.981 1.00 97.19 85 ASN A O 1
ATOM 622 N N . LEU A 1 86 ? 7.140 0.138 -7.444 1.00 96.31 86 LEU A N 1
ATOM 623 C CA . LEU A 1 86 ? 5.992 0.715 -6.752 1.00 96.31 86 LEU A CA 1
ATOM 624 C C . LEU A 1 86 ? 5.602 2.041 -7.399 1.00 96.31 86 LEU A C 1
ATOM 626 O O . LEU A 1 86 ? 6.394 2.643 -8.123 1.00 96.31 86 LEU A O 1
ATOM 630 N N . TYR A 1 87 ? 4.394 2.511 -7.106 1.00 96.19 87 TYR A N 1
ATOM 631 C CA . TYR A 1 87 ? 3.969 3.869 -7.413 1.00 96.19 87 TYR A CA 1
ATOM 632 C C . TYR A 1 87 ? 3.642 4.590 -6.107 1.00 96.19 87 TYR A C 1
ATOM 634 O O . TYR A 1 87 ? 2.656 4.269 -5.445 1.00 96.19 87 TYR A O 1
ATOM 642 N N . GLU A 1 88 ? 4.486 5.542 -5.718 1.00 94.12 88 GLU A N 1
ATOM 643 C CA . GLU A 1 88 ? 4.376 6.266 -4.453 1.00 94.12 88 GLU A CA 1
ATOM 644 C C . GLU A 1 88 ? 4.431 7.775 -4.695 1.00 94.12 88 GLU A C 1
ATOM 646 O O . GLU A 1 88 ? 5.281 8.282 -5.427 1.00 94.12 88 GLU A O 1
ATOM 651 N N . ASN A 1 89 ? 3.513 8.513 -4.069 1.00 92.69 89 ASN A N 1
ATOM 652 C CA . ASN A 1 89 ? 3.434 9.972 -4.106 1.00 92.69 89 ASN A CA 1
ATOM 653 C C . ASN A 1 89 ? 3.476 10.553 -5.534 1.00 92.69 89 ASN A C 1
ATOM 655 O O . ASN A 1 89 ? 4.061 11.609 -5.773 1.00 92.69 89 ASN A O 1
ATOM 659 N N . GLY A 1 90 ? 2.858 9.854 -6.490 1.00 92.88 90 GLY A N 1
ATOM 660 C CA . GLY A 1 90 ? 2.790 10.273 -7.890 1.00 92.88 90 GLY A CA 1
ATOM 661 C C . GLY A 1 90 ? 3.967 9.832 -8.769 1.00 92.88 90 GLY A C 1
ATOM 662 O O . GLY A 1 90 ? 3.970 10.155 -9.957 1.00 92.88 90 GLY A O 1
ATOM 663 N N . ASN A 1 91 ? 4.941 9.095 -8.227 1.00 94.44 91 ASN A N 1
ATOM 664 C CA . ASN A 1 91 ? 6.156 8.694 -8.935 1.00 94.44 91 ASN A CA 1
ATOM 665 C C . ASN A 1 91 ? 6.328 7.174 -8.949 1.00 94.44 91 ASN A C 1
ATOM 667 O O . ASN A 1 91 ? 5.990 6.489 -7.986 1.00 94.44 91 ASN A O 1
ATOM 671 N N . GLU A 1 92 ? 6.912 6.649 -10.025 1.00 94.88 92 GLU A N 1
ATOM 672 C CA . GLU A 1 92 ? 7.412 5.276 -10.036 1.00 94.88 92 GLU A CA 1
ATOM 673 C C . GLU A 1 92 ? 8.686 5.180 -9.193 1.00 94.88 92 GLU A C 1
ATOM 675 O O . GLU A 1 92 ? 9.638 5.941 -9.379 1.00 94.88 92 GLU A O 1
ATOM 680 N N . VAL A 1 93 ? 8.700 4.229 -8.265 1.00 94.19 93 VAL A N 1
ATOM 681 C CA . VAL A 1 93 ? 9.804 3.967 -7.344 1.00 94.19 93 VAL A CA 1
ATOM 682 C C . VAL A 1 93 ? 10.303 2.542 -7.606 1.00 94.19 93 VAL A C 1
ATOM 684 O O . VAL A 1 93 ? 9.761 1.583 -7.047 1.00 94.19 93 VAL A O 1
ATOM 687 N N . PRO A 1 94 ? 11.287 2.364 -8.507 1.00 95.00 94 PRO A N 1
ATOM 688 C CA . PRO A 1 94 ? 11.808 1.048 -8.854 1.00 95.00 94 PRO A CA 1
ATOM 689 C C . PRO A 1 94 ? 12.792 0.518 -7.803 1.00 95.00 94 PRO A C 1
ATOM 691 O O . PRO A 1 94 ? 13.254 1.236 -6.912 1.00 95.00 94 PRO A O 1
ATOM 694 N N . GLY A 1 95 ? 13.158 -0.757 -7.940 1.00 93.94 95 GLY A N 1
ATOM 695 C CA . GLY A 1 95 ? 14.286 -1.351 -7.219 1.00 93.94 95 GLY A CA 1
ATOM 696 C C . GLY A 1 95 ? 14.059 -1.610 -5.724 1.00 93.94 95 GLY A C 1
ATOM 697 O O . GLY A 1 95 ? 15.019 -1.781 -4.969 1.00 93.94 95 GLY A O 1
ATOM 698 N N . GLN A 1 96 ? 12.806 -1.631 -5.269 1.00 93.75 96 GLN A N 1
ATOM 699 C CA . GLN A 1 96 ? 12.473 -1.836 -3.861 1.00 93.75 96 GLN A CA 1
ATOM 700 C C . GLN A 1 96 ? 12.669 -3.305 -3.453 1.00 93.75 96 GLN A C 1
ATOM 702 O O . GLN A 1 96 ? 12.531 -4.234 -4.255 1.00 93.75 96 GLN A O 1
ATOM 707 N N . ALA A 1 97 ? 13.015 -3.541 -2.185 1.00 93.75 97 ALA A N 1
ATOM 708 C CA . ALA A 1 97 ? 13.227 -4.895 -1.663 1.00 93.75 97 ALA A CA 1
ATOM 709 C C . ALA A 1 97 ? 11.913 -5.589 -1.263 1.00 93.75 97 ALA A C 1
ATOM 711 O O . ALA A 1 97 ? 11.784 -6.810 -1.393 1.00 93.75 97 ALA A O 1
ATOM 712 N N . TYR A 1 98 ? 10.965 -4.815 -0.743 1.00 95.38 98 TYR A N 1
ATOM 713 C CA . TYR A 1 98 ? 9.624 -5.230 -0.349 1.00 95.38 98 TYR A CA 1
ATOM 714 C C . TYR A 1 98 ? 8.743 -3.984 -0.190 1.00 95.38 98 TYR A C 1
ATOM 716 O O . TYR A 1 98 ? 9.258 -2.870 -0.153 1.00 95.38 98 TYR A O 1
ATOM 724 N N . HIS A 1 99 ? 7.435 -4.184 -0.048 1.00 97.00 99 HIS A N 1
ATOM 725 C CA . HIS A 1 99 ? 6.501 -3.155 0.416 1.00 97.00 99 HIS A CA 1
ATOM 726 C C . HIS A 1 99 ? 5.520 -3.769 1.405 1.00 97.00 99 HIS A C 1
ATOM 728 O O . HIS A 1 99 ? 5.086 -4.908 1.217 1.00 97.00 99 HIS A O 1
ATOM 734 N N . GLN A 1 100 ? 5.196 -3.049 2.474 1.00 97.81 100 GLN A N 1
ATOM 735 C CA . GLN A 1 100 ? 4.262 -3.493 3.503 1.00 97.81 100 GLN A CA 1
ATOM 736 C C . GLN A 1 100 ? 3.080 -2.540 3.600 1.00 97.81 100 GLN A C 1
ATOM 738 O O . GLN A 1 100 ? 3.243 -1.330 3.725 1.00 97.81 100 GLN A O 1
ATOM 743 N N . VAL A 1 101 ? 1.877 -3.110 3.606 1.00 98.12 101 VAL A N 1
ATOM 744 C CA . VAL A 1 101 ? 0.622 -2.358 3.679 1.00 98.12 101 VAL A CA 1
ATOM 745 C C . VAL A 1 101 ? -0.334 -3.002 4.671 1.00 98.12 101 VAL A C 1
ATOM 747 O O . VAL A 1 101 ? -0.344 -4.220 4.862 1.00 98.12 101 VAL A O 1
ATOM 750 N N . TYR A 1 102 ? -1.170 -2.185 5.305 1.00 98.56 102 TYR A N 1
ATOM 751 C CA . TYR A 1 102 ? -2.257 -2.682 6.141 1.00 98.56 102 TYR A CA 1
ATOM 752 C C . TYR A 1 102 ? -3.480 -3.048 5.286 1.00 98.56 102 TYR A C 1
ATOM 754 O O . TYR A 1 102 ? -3.855 -2.330 4.355 1.00 98.56 102 TYR A O 1
ATOM 762 N N . THR A 1 103 ? -4.143 -4.148 5.642 1.00 98.50 103 THR A N 1
ATOM 763 C CA . THR A 1 103 ? -5.432 -4.556 5.085 1.00 98.50 103 THR A CA 1
ATOM 764 C C . THR A 1 103 ? -6.390 -5.023 6.176 1.00 98.50 103 THR A C 1
ATOM 766 O O . THR A 1 103 ? -6.023 -5.752 7.100 1.00 98.50 103 THR A O 1
ATOM 769 N N . ASP A 1 104 ? -7.663 -4.659 6.032 1.00 97.62 104 ASP A N 1
ATOM 770 C CA . ASP A 1 104 ? -8.762 -5.214 6.835 1.00 97.62 104 ASP A CA 1
ATOM 771 C C . ASP A 1 104 ? -9.342 -6.512 6.232 1.00 97.62 104 ASP A C 1
ATOM 773 O O . ASP A 1 104 ? -10.336 -7.047 6.724 1.00 97.62 104 ASP A O 1
ATOM 777 N N . GLY A 1 105 ? -8.728 -7.017 5.156 1.00 97.06 105 GLY A N 1
ATOM 778 C CA . GLY A 1 105 ? -9.167 -8.175 4.382 1.00 97.06 105 GLY A CA 1
ATOM 779 C C . GLY A 1 105 ? -9.968 -7.822 3.128 1.00 97.06 105 GLY A C 1
ATOM 780 O O . GLY A 1 105 ? -9.962 -8.611 2.183 1.00 97.06 105 GLY A O 1
ATOM 781 N N . ARG A 1 106 ? -10.609 -6.647 3.075 1.00 97.31 106 ARG A N 1
ATOM 782 C CA . ARG A 1 106 ? -11.380 -6.176 1.909 1.00 97.31 106 ARG A CA 1
ATOM 783 C C . ARG A 1 106 ? -10.670 -5.060 1.161 1.00 97.31 106 ARG A C 1
ATOM 785 O O . ARG A 1 106 ? -10.639 -5.082 -0.068 1.00 97.31 106 ARG A O 1
ATOM 792 N N . TYR A 1 107 ? -10.089 -4.124 1.900 1.00 98.62 107 TYR A N 1
ATOM 793 C CA . TYR A 1 107 ? -9.369 -2.981 1.363 1.00 98.62 107 TYR A CA 1
ATOM 794 C C . TYR A 1 107 ? -7.908 -3.012 1.790 1.00 98.62 107 TYR A C 1
ATOM 796 O O . TYR A 1 107 ? -7.553 -3.546 2.845 1.00 98.62 107 TYR A O 1
ATOM 804 N N . VAL A 1 108 ? -7.065 -2.430 0.951 1.00 98.62 108 VAL A N 1
ATOM 805 C CA . VAL A 1 108 ? -5.691 -2.059 1.265 1.00 98.62 108 VAL A CA 1
ATOM 806 C C . VAL A 1 108 ? -5.658 -0.557 1.525 1.00 98.62 108 VAL A C 1
ATOM 808 O O . VAL A 1 108 ? -6.277 0.225 0.802 1.00 98.62 108 VAL A O 1
ATOM 811 N N . TYR A 1 109 ? -4.951 -0.171 2.580 1.00 98.25 109 TYR A N 1
ATOM 812 C CA . TYR A 1 109 ? -4.810 1.210 3.025 1.00 98.25 109 TYR A CA 1
ATOM 813 C C . TYR A 1 109 ? -3.355 1.618 2.808 1.00 98.25 109 TYR A C 1
ATOM 815 O O . TYR A 1 109 ? -2.505 1.397 3.672 1.00 98.25 109 TYR A O 1
ATOM 823 N N . ASP A 1 110 ? -3.079 2.147 1.618 1.00 97.50 110 ASP A N 1
ATOM 824 C CA . ASP A 1 110 ? -1.742 2.524 1.160 1.00 97.50 110 ASP A CA 1
ATOM 825 C C . ASP A 1 110 ? -1.702 4.035 0.870 1.00 97.50 110 ASP A C 1
ATOM 827 O O . ASP A 1 110 ? -1.996 4.458 -0.249 1.00 97.50 110 ASP A O 1
ATOM 831 N N . PRO A 1 111 ? -1.398 4.869 1.881 1.00 96.06 111 PRO A N 1
ATOM 832 C CA . PRO A 1 111 ? -1.528 6.320 1.775 1.00 96.06 111 PRO A CA 1
ATOM 833 C C . PRO A 1 111 ? -0.471 6.990 0.888 1.00 96.06 111 PRO A C 1
ATOM 835 O O . PRO A 1 111 ? -0.624 8.170 0.579 1.00 96.06 111 PRO A O 1
ATOM 838 N N . ARG A 1 112 ? 0.582 6.272 0.469 1.00 94.94 112 ARG A N 1
ATOM 839 C CA . ARG A 1 112 ? 1.518 6.771 -0.552 1.00 94.94 112 ARG A CA 1
ATOM 840 C C . ARG A 1 112 ? 1.005 6.524 -1.966 1.00 94.94 112 ARG A C 1
ATOM 842 O O . ARG A 1 112 ? 1.339 7.285 -2.867 1.00 94.94 112 ARG A O 1
ATOM 849 N N . LEU A 1 113 ? 0.172 5.506 -2.157 1.00 95.81 113 LEU A N 1
ATOM 850 C CA . LEU A 1 113 ? -0.464 5.211 -3.439 1.00 95.81 113 LEU A CA 1
ATOM 851 C C . LEU A 1 113 ? -1.790 5.969 -3.621 1.00 95.81 113 LEU A C 1
ATOM 853 O O . LEU A 1 113 ? -2.075 6.473 -4.705 1.00 95.81 113 LEU A O 1
ATOM 857 N N . SER A 1 114 ? -2.623 6.040 -2.579 1.00 95.00 114 SER A N 1
ATOM 858 C CA . SER A 1 114 ? -3.966 6.628 -2.636 1.00 95.00 114 SER A CA 1
ATOM 859 C C . SER A 1 114 ? -4.400 7.179 -1.279 1.00 95.00 114 SER A C 1
ATOM 861 O O . SER A 1 114 ? -4.253 6.522 -0.251 1.00 95.00 114 SER A O 1
ATOM 863 N N . SER A 1 115 ? -5.047 8.348 -1.270 1.00 92.75 115 SER A N 1
ATOM 864 C CA . SER A 1 115 ? -5.716 8.872 -0.069 1.00 92.75 115 SER A CA 1
ATOM 865 C C . SER A 1 115 ? -6.999 8.109 0.290 1.00 92.75 115 SER A C 1
ATOM 867 O O . SER A 1 115 ? -7.511 8.243 1.398 1.00 92.75 115 SER A O 1
ATOM 869 N N . GLN A 1 116 ? -7.521 7.282 -0.621 1.00 95.06 116 GLN A N 1
ATOM 870 C CA . GLN A 1 116 ? -8.701 6.448 -0.395 1.00 95.06 116 GLN A CA 1
ATOM 871 C C . GLN A 1 116 ? -8.335 4.962 -0.279 1.00 95.06 116 GLN A C 1
ATOM 873 O O . GLN A 1 116 ? -7.438 4.505 -0.993 1.00 95.06 116 GLN A O 1
ATOM 878 N N . PRO A 1 117 ? -9.059 4.178 0.544 1.00 97.38 117 PRO A N 1
ATOM 879 C CA . PRO A 1 117 ? -8.893 2.728 0.606 1.00 97.38 117 PRO A CA 1
ATOM 880 C C . PRO A 1 117 ? -9.129 2.075 -0.756 1.00 97.38 117 PRO A C 1
ATOM 882 O O . PRO A 1 117 ? -10.128 2.346 -1.421 1.00 97.38 117 PRO A O 1
ATOM 885 N N . ILE A 1 118 ? -8.235 1.171 -1.145 1.00 98.25 118 ILE A N 1
ATOM 886 C CA . ILE A 1 118 ? -8.264 0.511 -2.452 1.00 98.25 118 ILE A CA 1
ATOM 887 C C . ILE A 1 118 ? -8.842 -0.893 -2.271 1.00 98.25 118 ILE A C 1
ATOM 889 O O . ILE A 1 118 ? -8.370 -1.623 -1.395 1.00 98.25 118 ILE A O 1
ATOM 893 N N . PRO A 1 119 ? -9.837 -1.335 -3.062 1.00 98.19 119 PRO A N 1
ATOM 894 C CA . PRO A 1 119 ? -10.278 -2.726 -3.033 1.00 98.19 119 PRO A CA 1
ATOM 895 C C . PRO A 1 119 ? -9.088 -3.671 -3.213 1.00 98.19 119 PRO A C 1
ATOM 897 O O . PRO A 1 119 ? -8.325 -3.538 -4.166 1.00 98.19 119 PRO A O 1
ATOM 900 N N . LYS A 1 120 ? -8.926 -4.646 -2.314 1.00 98.12 120 LYS A N 1
ATOM 901 C CA . LYS A 1 120 ? -7.718 -5.485 -2.242 1.00 98.12 120 LYS A CA 1
ATOM 902 C C . LYS A 1 120 ? -7.365 -6.149 -3.573 1.00 98.12 120 LYS A C 1
ATOM 904 O O . LYS A 1 120 ? -6.202 -6.166 -3.951 1.00 98.12 120 LYS A O 1
ATOM 909 N N . GLY A 1 121 ? -8.364 -6.635 -4.312 1.00 97.94 121 GLY A N 1
ATOM 910 C CA . GLY A 1 121 ? -8.142 -7.228 -5.635 1.00 97.94 121 GLY A CA 1
ATOM 911 C C . GLY A 1 121 ? -7.609 -6.239 -6.679 1.00 97.94 121 GLY A C 1
ATOM 912 O O . GLY A 1 121 ? -6.811 -6.630 -7.520 1.00 97.94 121 GLY A O 1
ATOM 913 N N . ASP A 1 122 ? -8.000 -4.965 -6.603 1.00 98.31 122 ASP A N 1
ATOM 914 C CA . ASP A 1 122 ? -7.500 -3.928 -7.514 1.00 98.31 122 ASP A CA 1
ATOM 915 C C . ASP A 1 122 ? -6.071 -3.512 -7.142 1.00 98.31 122 ASP A C 1
ATOM 917 O O . ASP A 1 122 ? -5.237 -3.352 -8.027 1.00 98.31 122 ASP A O 1
ATOM 921 N N . TRP A 1 123 ? -5.757 -3.423 -5.843 1.00 98.50 123 TRP A N 1
ATOM 922 C CA . TRP A 1 123 ? -4.381 -3.204 -5.383 1.00 98.50 123 TRP A CA 1
ATOM 923 C C . TRP A 1 123 ? -3.454 -4.352 -5.813 1.00 98.50 123 TRP A C 1
ATOM 925 O O . TRP A 1 123 ? -2.374 -4.118 -6.346 1.00 98.50 123 TRP A O 1
ATOM 935 N N . GLU A 1 124 ? -3.893 -5.607 -5.656 1.00 98.44 124 GLU A N 1
ATOM 936 C CA . GLU A 1 124 ? -3.130 -6.778 -6.105 1.00 98.44 124 GLU A CA 1
ATOM 937 C C . GLU A 1 124 ? -2.934 -6.799 -7.626 1.00 98.44 124 GLU A C 1
ATOM 939 O O . GLU A 1 124 ? -1.869 -7.209 -8.091 1.00 98.44 124 GLU A O 1
ATOM 944 N N . GLN A 1 125 ? -3.942 -6.382 -8.400 1.00 98.25 125 GLN A N 1
ATOM 945 C CA . GLN A 1 125 ? -3.836 -6.270 -9.854 1.00 98.25 125 GLN A CA 1
ATOM 946 C C . GLN A 1 125 ? -2.814 -5.201 -10.249 1.00 98.25 125 GLN A C 1
ATOM 948 O O . GLN A 1 125 ? -1.932 -5.497 -11.048 1.00 98.25 125 GLN A O 1
ATOM 953 N N . HIS A 1 126 ? -2.880 -4.017 -9.638 1.00 97.94 126 HIS A N 1
ATOM 954 C CA . HIS A 1 126 ? -1.936 -2.920 -9.862 1.00 97.94 126 HIS A CA 1
ATOM 955 C C . HIS A 1 126 ? -0.494 -3.347 -9.586 1.00 97.94 126 HIS A C 1
ATOM 957 O O . HIS A 1 126 ? 0.369 -3.238 -10.455 1.00 97.94 126 HIS A O 1
ATOM 963 N N . ILE A 1 127 ? -0.248 -3.931 -8.411 1.00 98.25 127 ILE A N 1
ATOM 964 C CA . ILE A 1 127 ? 1.079 -4.401 -8.012 1.00 98.25 127 ILE A CA 1
ATOM 965 C C . ILE A 1 127 ? 1.613 -5.462 -8.983 1.00 98.25 127 ILE A C 1
ATOM 967 O O . ILE A 1 127 ? 2.772 -5.393 -9.388 1.00 98.25 127 ILE A O 1
ATOM 971 N N . LYS A 1 128 ? 0.788 -6.433 -9.393 1.00 98.12 128 LYS A N 1
ATOM 972 C CA . LYS A 1 128 ? 1.194 -7.450 -10.379 1.00 98.12 128 LYS A CA 1
ATOM 973 C C . LYS A 1 128 ? 1.427 -6.846 -11.765 1.00 98.12 128 LYS A C 1
ATOM 975 O O . LYS A 1 128 ? 2.358 -7.258 -12.445 1.00 98.12 128 LYS A O 1
ATOM 980 N N . GLY A 1 129 ? 0.618 -5.870 -12.170 1.00 97.75 129 GLY A N 1
ATOM 981 C CA . GLY A 1 129 ? 0.748 -5.184 -13.454 1.00 97.75 129 GLY A CA 1
ATOM 982 C C . GLY A 1 129 ? 2.021 -4.344 -13.559 1.00 97.75 129 GLY A C 1
ATOM 983 O O . GLY A 1 129 ? 2.650 -4.326 -14.612 1.00 97.75 129 GLY A O 1
ATOM 984 N N . MET A 1 130 ? 2.451 -3.709 -12.464 1.00 97.44 130 MET A N 1
ATOM 985 C CA . MET A 1 130 ? 3.737 -2.997 -12.401 1.00 97.44 130 MET A CA 1
ATOM 986 C C . MET A 1 130 ? 4.958 -3.928 -12.360 1.00 97.44 130 MET A C 1
ATOM 988 O O . MET A 1 130 ? 6.082 -3.493 -12.609 1.00 97.44 130 MET A O 1
ATOM 992 N N . ASN A 1 131 ? 4.754 -5.202 -12.021 1.00 98.00 131 ASN A N 1
ATOM 993 C CA . ASN A 1 131 ? 5.822 -6.166 -11.772 1.00 98.00 131 ASN A CA 1
ATOM 994 C C . ASN A 1 131 ? 5.601 -7.451 -12.593 1.00 98.00 131 ASN A C 1
ATOM 996 O O . ASN A 1 131 ? 5.279 -8.498 -12.020 1.00 98.00 131 ASN A O 1
ATOM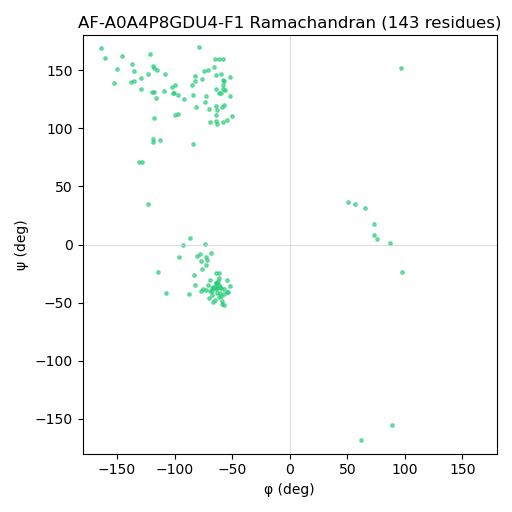 1000 N N . PRO A 1 132 ? 5.779 -7.396 -13.930 1.00 96.06 132 PRO A N 1
ATOM 1001 C CA . PRO A 1 132 ? 5.514 -8.528 -14.825 1.00 96.06 132 PRO A CA 1
ATOM 1002 C C . PRO A 1 132 ? 6.423 -9.740 -14.568 1.00 96.06 132 PRO A C 1
ATOM 1004 O O . PRO A 1 132 ? 6.010 -10.872 -14.812 1.00 96.06 132 PRO A O 1
ATOM 1007 N N . ASP A 1 133 ? 7.613 -9.527 -13.996 1.00 95.25 133 ASP A N 1
ATOM 1008 C CA . ASP A 1 133 ? 8.536 -10.591 -13.563 1.00 95.25 133 ASP A CA 1
ATOM 1009 C C . ASP A 1 133 ? 8.014 -11.396 -12.354 1.00 95.25 133 ASP A C 1
ATOM 1011 O O . ASP A 1 133 ? 8.591 -12.411 -11.946 1.00 95.25 133 ASP A O 1
ATOM 1015 N N . GLY A 1 134 ? 6.902 -10.950 -11.774 1.00 96.00 134 GLY A N 1
ATOM 1016 C CA . GLY A 1 134 ? 6.190 -11.623 -10.708 1.00 96.00 134 GLY A CA 1
ATOM 1017 C C . GLY A 1 134 ? 6.536 -11.107 -9.317 1.00 96.00 134 GLY A C 1
ATOM 1018 O O . GLY A 1 134 ? 7.642 -10.659 -9.008 1.00 96.00 134 GLY A O 1
ATOM 1019 N N . VAL A 1 135 ? 5.549 -11.240 -8.438 1.00 97.75 135 VAL A N 1
ATOM 1020 C CA . VAL A 1 135 ? 5.633 -10.882 -7.023 1.00 97.75 135 VAL A CA 1
ATOM 1021 C C . VAL A 1 135 ? 4.979 -11.956 -6.163 1.00 97.75 135 VAL A C 1
ATOM 1023 O O . VAL A 1 135 ? 4.071 -12.664 -6.601 1.00 97.75 135 VAL A O 1
ATOM 1026 N N . THR A 1 136 ? 5.399 -12.046 -4.906 1.00 97.31 136 THR A N 1
ATOM 1027 C CA . THR A 1 136 ? 4.708 -12.809 -3.863 1.00 97.31 136 THR A CA 1
ATOM 1028 C C . THR A 1 136 ? 4.078 -11.845 -2.870 1.00 97.31 136 THR A C 1
ATOM 1030 O O . THR A 1 136 ? 4.751 -10.937 -2.395 1.00 97.31 136 THR A O 1
ATOM 1033 N N . ILE A 1 137 ? 2.805 -12.063 -2.534 1.00 97.31 137 ILE A N 1
ATOM 1034 C CA . ILE A 1 137 ? 2.063 -11.285 -1.534 1.00 97.31 137 ILE A CA 1
ATOM 1035 C C . ILE A 1 137 ? 1.700 -12.228 -0.386 1.00 97.31 137 ILE A C 1
ATOM 1037 O O . ILE A 1 137 ? 1.127 -13.293 -0.617 1.00 97.31 137 ILE A O 1
ATOM 1041 N N . SER A 1 138 ? 2.064 -11.868 0.842 1.00 96.56 138 SER A N 1
ATOM 1042 C CA . SER A 1 138 ? 2.011 -12.763 2.004 1.00 96.56 138 SER A CA 1
ATOM 1043 C C . SER A 1 138 ? 1.755 -11.989 3.298 1.00 96.56 138 SER A C 1
ATOM 1045 O O . SER A 1 138 ? 2.171 -10.845 3.428 1.00 96.56 138 SER A O 1
ATOM 1047 N N . ASP A 1 139 ? 1.115 -12.616 4.285 1.00 94.62 139 ASP A N 1
ATOM 1048 C CA . ASP A 1 139 ? 1.025 -12.104 5.664 1.00 94.62 139 ASP A CA 1
ATOM 1049 C C . ASP A 1 139 ? 2.145 -12.629 6.584 1.00 94.62 139 ASP A C 1
ATOM 1051 O O . ASP A 1 139 ? 2.251 -12.237 7.744 1.00 94.62 139 ASP A O 1
ATOM 1055 N N . LYS A 1 140 ? 3.037 -13.474 6.058 1.00 94.00 140 LYS A N 1
ATOM 1056 C CA . LYS A 1 140 ? 4.301 -13.858 6.700 1.00 94.00 140 LYS A CA 1
ATOM 1057 C C . LYS A 1 140 ? 5.360 -12.798 6.400 1.00 94.00 140 LYS A C 1
ATOM 1059 O O . LYS A 1 140 ? 6.085 -12.918 5.411 1.00 94.00 140 LYS A O 1
ATOM 1064 N N . LEU A 1 141 ? 5.392 -11.759 7.230 1.00 92.94 141 LEU A N 1
ATOM 1065 C CA . LEU A 1 141 ? 6.287 -10.610 7.080 1.00 92.94 141 LEU A CA 1
ATOM 1066 C C . LEU A 1 141 ? 7.750 -11.037 7.224 1.00 92.94 141 LEU A C 1
ATOM 1068 O O . LEU A 1 141 ? 8.090 -11.774 8.151 1.00 92.94 141 LEU A O 1
ATOM 1072 N N . GLN A 1 142 ? 8.614 -10.568 6.325 1.00 88.50 142 GLN A N 1
ATOM 1073 C CA . GLN A 1 142 ? 10.052 -10.839 6.393 1.00 88.50 142 GLN A CA 1
ATOM 1074 C C . GLN A 1 142 ? 10.880 -9.573 6.642 1.00 88.50 142 GLN A C 1
ATOM 1076 O O . GLN A 1 142 ? 11.983 -9.697 7.165 1.00 88.50 142 GLN A O 1
ATOM 1081 N N . GLY A 1 143 ? 10.366 -8.385 6.299 1.00 83.69 143 GLY A N 1
ATOM 1082 C CA . GLY A 1 143 ? 11.064 -7.106 6.465 1.00 83.69 143 GLY A CA 1
ATOM 1083 C C . GLY A 1 143 ? 12.366 -7.004 5.662 1.00 83.69 143 GLY A C 1
ATOM 1084 O O . GLY A 1 143 ? 12.654 -7.826 4.789 1.00 83.69 143 GLY A O 1
ATOM 1085 N N . LEU A 1 144 ? 13.185 -5.989 5.921 1.00 79.88 144 LEU A N 1
ATOM 1086 C CA . LEU A 1 144 ? 14.473 -5.882 5.238 1.00 79.88 144 LEU A CA 1
ATOM 1087 C C . LEU A 1 144 ? 15.357 -7.102 5.564 1.00 79.88 144 LEU A C 1
ATOM 1089 O O . LEU A 1 144 ? 15.502 -7.478 6.727 1.00 79.88 144 LEU A O 1
ATOM 1093 N N . ARG A 1 145 ? 15.922 -7.724 4.523 1.00 67.81 145 ARG A N 1
ATOM 1094 C CA . ARG A 1 145 ? 16.821 -8.883 4.605 1.00 67.81 145 ARG A CA 1
ATOM 1095 C C . ARG A 1 145 ? 18.133 -8.615 3.883 1.00 67.81 145 ARG A C 1
ATOM 1097 O O . ARG A 1 145 ? 18.087 -8.196 2.697 1.00 67.81 145 ARG A O 1
#